Protein AF-A0A7L8G872-F1 (afdb_monomer_lite)

Sequence (44 aa):
TMLRECARYEALAKIMLHSDYFFNFFNYVEVSTFDIASDAFSTF

Organism: NCBI:txid2773441

Radius of gyration: 10.71 Å; chains: 1; bounding box: 20×19×26 Å

Structure (mmCIF, N/CA/C/O backbone):
data_AF-A0A7L8G872-F1
#
_entry.id   AF-A0A7L8G872-F1
#
loop_
_atom_site.group_PDB
_atom_site.id
_atom_site.type_symbol
_atom_site.label_atom_id
_atom_site.label_alt_id
_atom_site.label_comp_id
_atom_site.label_asym_id
_atom_site.label_entity_id
_atom_site.label_seq_id
_atom_site.pdbx_PDB_ins_code
_atom_site.Cartn_x
_atom_site.Cartn_y
_atom_site.Cartn_z
_atom_site.occupancy
_atom_site.B_iso_or_equiv
_atom_site.auth_seq_id
_atom_site.auth_comp_id
_atom_site.auth_asym_id
_atom_site.auth_atom_id
_atom_site.pdbx_PDB_model_num
ATOM 1 N N . THR A 1 1 ? -5.734 2.875 -6.368 1.00 76.75 1 THR A N 1
ATOM 2 C CA . THR A 1 1 ? -6.584 3.911 -5.719 1.00 76.75 1 THR A CA 1
ATOM 3 C C . THR A 1 1 ? -7.524 3.385 -4.632 1.00 76.75 1 THR A C 1
ATOM 5 O O . THR A 1 1 ? -7.595 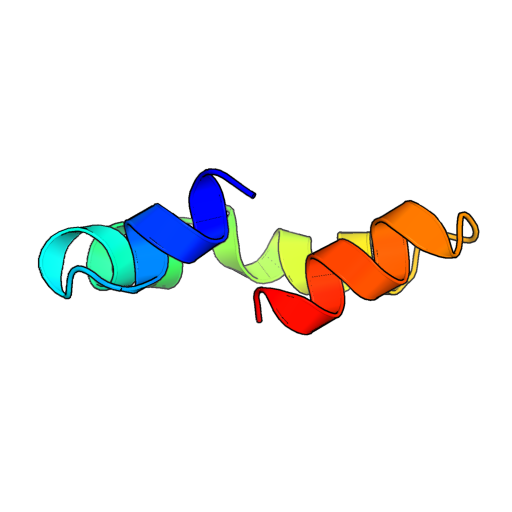4.038 -3.609 1.00 76.75 1 THR A O 1
ATOM 8 N N . MET A 1 2 ? -8.188 2.224 -4.736 1.00 94.25 2 MET A N 1
ATOM 9 C CA . MET A 1 2 ? -9.065 1.732 -3.642 1.00 94.25 2 MET A CA 1
ATOM 10 C C . MET A 1 2 ? -8.319 1.302 -2.363 1.00 94.25 2 MET A C 1
ATOM 12 O O . MET A 1 2 ? -8.705 1.702 -1.272 1.00 94.25 2 MET A O 1
ATOM 16 N N . LEU A 1 3 ? -7.216 0.549 -2.488 1.00 93.06 3 LEU A N 1
ATOM 17 C CA . LEU A 1 3 ? -6.435 0.078 -1.329 1.00 93.06 3 LEU A CA 1
ATOM 18 C C . LEU A 1 3 ? -5.870 1.224 -0.476 1.00 93.06 3 LEU A C 1
ATOM 20 O O . LEU A 1 3 ? -5.892 1.139 0.747 1.00 93.06 3 LEU A O 1
ATOM 24 N N . ARG A 1 4 ? -5.430 2.319 -1.108 1.00 93.88 4 ARG A N 1
ATOM 25 C CA . ARG A 1 4 ? -4.952 3.519 -0.399 1.00 93.88 4 ARG A CA 1
ATOM 26 C C . ARG A 1 4 ? -6.057 4.230 0.375 1.00 93.88 4 ARG A C 1
ATOM 28 O O . ARG A 1 4 ? -5.795 4.731 1.459 1.00 93.88 4 ARG A O 1
ATOM 35 N N . GLU A 1 5 ? -7.284 4.247 -0.141 1.00 95.69 5 GLU A N 1
ATOM 36 C CA . GLU A 1 5 ? -8.427 4.774 0.613 1.00 95.69 5 GLU A CA 1
ATOM 37 C C . GLU A 1 5 ? -8.791 3.853 1.782 1.00 95.69 5 GLU A C 1
ATOM 39 O O . GLU A 1 5 ? -9.017 4.336 2.886 1.00 95.69 5 GLU A O 1
ATOM 44 N N . CYS A 1 6 ? -8.763 2.529 1.590 1.00 94.75 6 CYS A N 1
ATOM 45 C CA . CYS A 1 6 ? -8.943 1.572 2.685 1.00 94.75 6 CYS A CA 1
ATOM 46 C C . CYS A 1 6 ? -7.892 1.765 3.790 1.00 94.75 6 CYS A C 1
ATOM 48 O O . CYS A 1 6 ? -8.246 1.767 4.965 1.00 94.75 6 CYS A O 1
ATOM 50 N N . ALA A 1 7 ? -6.629 2.004 3.426 1.00 94.38 7 ALA A N 1
ATOM 51 C CA . ALA A 1 7 ? -5.537 2.226 4.373 1.00 94.38 7 ALA A CA 1
ATOM 52 C C . ALA A 1 7 ? -5.715 3.481 5.255 1.00 94.38 7 ALA A C 1
ATOM 54 O O . ALA A 1 7 ? -5.077 3.583 6.300 1.00 94.38 7 ALA A O 1
ATOM 55 N N . ARG A 1 8 ? -6.609 4.417 4.895 1.00 95.50 8 ARG A N 1
ATOM 56 C CA . ARG A 1 8 ? -6.950 5.580 5.739 1.00 95.50 8 ARG A CA 1
ATOM 57 C C . ARG A 1 8 ? -7.801 5.217 6.958 1.00 95.50 8 ARG A C 1
ATOM 59 O O . ARG A 1 8 ? -7.912 6.022 7.878 1.00 95.50 8 ARG A O 1
ATOM 66 N N . TYR A 1 9 ? -8.405 4.029 6.974 1.00 97.69 9 TYR A N 1
ATOM 67 C CA . TYR A 1 9 ? -9.207 3.535 8.088 1.00 97.69 9 TYR A CA 1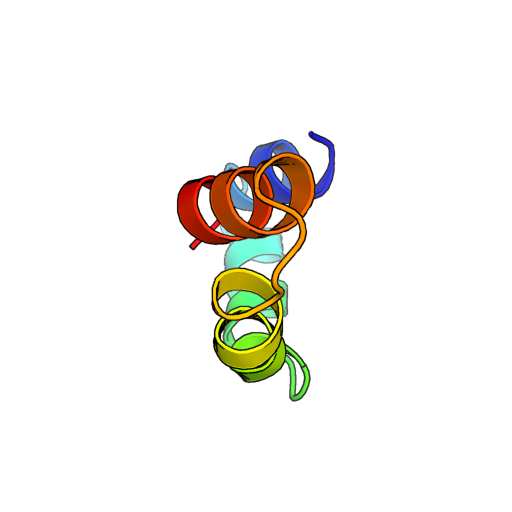
ATOM 68 C C . TYR A 1 9 ? -8.400 2.520 8.897 1.00 97.69 9 TYR A C 1
ATOM 70 O O . TYR A 1 9 ? -8.043 1.460 8.385 1.00 97.69 9 TYR A O 1
ATOM 78 N N . GLU A 1 10 ? -8.166 2.805 10.180 1.00 97.88 10 GLU A N 1
ATOM 79 C CA . GLU A 1 10 ? -7.303 1.998 11.062 1.00 97.88 10 GLU A CA 1
ATOM 80 C C . GLU A 1 10 ? -7.639 0.497 11.036 1.00 97.88 10 GLU A C 1
ATOM 82 O O . GLU A 1 10 ? -6.751 -0.340 10.880 1.00 97.88 10 GLU A O 1
ATOM 87 N N . ALA A 1 11 ? -8.925 0.144 11.131 1.00 98.12 11 ALA A N 1
ATOM 88 C CA . ALA A 1 11 ? -9.360 -1.252 11.130 1.00 98.12 11 ALA A CA 1
ATOM 89 C C . ALA A 1 11 ? -8.973 -1.990 9.836 1.00 98.12 11 ALA A C 1
ATOM 91 O O . ALA A 1 11 ? -8.552 -3.145 9.883 1.00 98.12 11 ALA A O 1
ATOM 92 N N . LEU A 1 12 ? -9.079 -1.320 8.686 1.00 97.38 12 LEU A N 1
ATOM 93 C CA . LEU A 1 12 ? -8.729 -1.892 7.386 1.00 97.38 12 LEU A CA 1
ATOM 94 C C . LEU A 1 12 ? -7.211 -1.947 7.197 1.00 97.38 12 LEU A C 1
ATOM 96 O O . LEU A 1 12 ? -6.696 -2.969 6.750 1.00 97.38 12 LEU A O 1
ATOM 100 N N . ALA A 1 13 ? -6.489 -0.903 7.609 1.00 96.56 13 ALA A N 1
ATOM 101 C CA . ALA A 1 13 ? -5.029 -0.886 7.591 1.00 96.56 13 ALA A CA 1
ATOM 102 C C . ALA A 1 13 ? -4.443 -2.033 8.429 1.00 96.56 13 ALA A C 1
ATOM 104 O O . ALA A 1 13 ? -3.531 -2.725 7.984 1.00 96.56 13 ALA A O 1
ATOM 105 N N . LYS A 1 14 ? -5.023 -2.304 9.605 1.00 97.88 14 LYS A N 1
ATOM 106 C CA . LYS A 1 14 ? -4.621 -3.420 10.469 1.00 97.88 14 LYS A CA 1
ATOM 107 C C . LYS A 1 14 ? -4.831 -4.780 9.797 1.00 97.88 14 LYS A C 1
ATOM 109 O O . LYS A 1 14 ? -3.959 -5.639 9.888 1.00 97.88 14 LYS A O 1
ATOM 114 N N . ILE A 1 15 ? -5.948 -4.969 9.091 1.00 97.50 15 ILE A N 1
ATOM 115 C CA . ILE A 1 15 ? -6.200 -6.190 8.308 1.00 97.50 15 ILE A CA 1
ATOM 116 C C . ILE A 1 15 ? -5.162 -6.333 7.189 1.00 97.50 15 ILE A C 1
ATOM 118 O O . ILE A 1 15 ? -4.614 -7.415 7.001 1.00 97.50 15 ILE A O 1
ATOM 122 N N . MET A 1 16 ? -4.865 -5.250 6.467 1.00 95.19 16 MET A N 1
ATOM 123 C CA . MET A 1 16 ? -3.876 -5.256 5.386 1.00 95.19 16 MET A CA 1
ATOM 124 C C . MET A 1 16 ? -2.466 -5.574 5.896 1.00 95.19 16 MET A C 1
ATOM 126 O O . MET A 1 16 ? -1.780 -6.387 5.286 1.00 95.19 16 MET A O 1
ATOM 130 N N . LEU A 1 17 ? -2.057 -4.978 7.020 1.00 96.06 17 LEU A N 1
ATOM 131 C CA . LEU A 1 17 ? -0.722 -5.135 7.605 1.00 96.06 17 LEU A CA 1
ATOM 132 C C . LEU A 1 17 ? -0.475 -6.540 8.174 1.00 96.06 17 LEU A C 1
ATOM 134 O O . LEU A 1 17 ? 0.646 -7.036 8.124 1.00 96.06 17 LEU A O 1
ATOM 138 N N . HIS A 1 18 ? -1.511 -7.182 8.719 1.00 97.31 18 HIS A N 1
ATOM 139 C CA . HIS A 1 18 ? -1.418 -8.529 9.297 1.00 97.31 18 HIS A CA 1
ATOM 140 C C . HIS A 1 18 ? -1.828 -9.649 8.335 1.00 97.31 18 HIS A C 1
ATOM 142 O O . HIS A 1 18 ? -1.862 -10.812 8.728 1.00 97.31 18 HIS A O 1
ATOM 148 N N . SER A 1 19 ? -2.158 -9.311 7.093 1.00 96.81 19 SER A N 1
ATOM 149 C CA . SER A 1 19 ? -2.440 -10.285 6.047 1.00 96.81 19 SER A CA 1
ATOM 150 C C . SER A 1 19 ? -1.161 -11.009 5.628 1.00 96.81 19 SER A C 1
ATOM 152 O O . SER A 1 19 ? -0.123 -10.372 5.438 1.00 96.81 19 SER A O 1
ATOM 154 N N . ASP A 1 20 ? -1.254 -12.312 5.355 1.00 97.62 20 ASP A N 1
ATOM 155 C CA . ASP A 1 20 ? -0.149 -13.100 4.782 1.00 97.62 20 ASP A CA 1
ATOM 156 C C . ASP A 1 20 ? 0.342 -12.532 3.435 1.00 97.62 20 ASP A C 1
ATOM 158 O O . ASP A 1 20 ? 1.462 -12.790 3.000 1.00 97.62 20 ASP A O 1
ATOM 162 N N . TYR A 1 21 ? -0.488 -11.716 2.777 1.00 95.12 21 TYR A N 1
ATOM 163 C CA . TYR A 1 21 ? -0.177 -11.073 1.505 1.00 95.12 21 TYR A CA 1
ATOM 164 C C . TYR A 1 21 ? 0.569 -9.740 1.638 1.00 95.12 21 TYR A C 1
ATOM 166 O O . TYR A 1 21 ? 0.959 -9.187 0.610 1.00 95.12 21 TYR A O 1
ATOM 174 N N . PHE A 1 22 ? 0.771 -9.195 2.844 1.00 95.31 22 PHE A N 1
ATOM 175 C CA . PHE A 1 22 ? 1.379 -7.867 3.019 1.00 95.31 22 PHE A CA 1
ATOM 176 C C . PHE A 1 22 ? 2.754 -7.768 2.344 1.00 95.31 22 PHE A C 1
ATOM 178 O O . PHE A 1 22 ? 3.036 -6.825 1.607 1.00 95.31 22 PHE A O 1
ATOM 185 N N . PHE A 1 23 ? 3.588 -8.795 2.499 1.00 94.81 23 PHE A N 1
ATOM 186 C CA . PHE A 1 23 ? 4.929 -8.809 1.919 1.00 94.81 23 PHE A CA 1
ATOM 187 C C . PHE A 1 23 ? 4.949 -8.929 0.388 1.00 94.81 23 PHE A C 1
ATOM 189 O O . PHE A 1 23 ? 5.984 -8.672 -0.223 1.00 94.81 23 PHE A O 1
ATOM 196 N N . ASN A 1 24 ? 3.818 -9.213 -0.270 1.00 94.94 24 ASN A N 1
ATOM 197 C CA . ASN A 1 24 ? 3.757 -9.167 -1.732 1.00 94.94 24 ASN A CA 1
ATOM 198 C C . ASN A 1 24 ? 3.972 -7.754 -2.282 1.00 94.94 24 ASN A C 1
ATOM 200 O O . ASN A 1 24 ? 4.376 -7.630 -3.436 1.00 94.94 24 ASN A O 1
ATOM 204 N N . PHE A 1 25 ? 3.773 -6.700 -1.478 1.00 93.38 25 PHE A N 1
ATOM 205 C CA . PHE A 1 25 ? 4.132 -5.338 -1.878 1.00 93.38 25 PHE A CA 1
ATOM 206 C C . PHE A 1 25 ? 5.602 -5.220 -2.294 1.00 93.38 25 PHE A C 1
ATOM 208 O O . PHE A 1 25 ? 5.872 -4.523 -3.265 1.00 93.38 25 PHE A O 1
ATOM 215 N N . PHE A 1 26 ? 6.523 -5.966 -1.670 1.00 94.25 26 PHE A N 1
ATOM 216 C CA . PHE A 1 26 ? 7.931 -5.993 -2.086 1.00 94.25 26 PHE A CA 1
ATOM 217 C C . PHE A 1 26 ? 8.108 -6.554 -3.502 1.00 94.25 26 PHE A C 1
ATOM 219 O O . PHE A 1 26 ? 8.845 -5.992 -4.303 1.00 94.25 26 PHE A O 1
ATOM 226 N N . ASN A 1 27 ? 7.346 -7.587 -3.863 1.00 95.62 27 ASN A N 1
ATOM 227 C CA . ASN A 1 27 ? 7.358 -8.103 -5.231 1.00 95.62 27 ASN A CA 1
ATOM 228 C C . ASN A 1 27 ? 6.753 -7.090 -6.216 1.00 95.62 27 ASN A C 1
ATOM 230 O O . ASN A 1 27 ? 7.226 -6.957 -7.341 1.00 95.62 27 ASN A O 1
ATOM 234 N N . TYR A 1 28 ? 5.707 -6.364 -5.805 1.00 94.62 28 TYR A N 1
ATOM 235 C CA . TYR A 1 28 ? 5.037 -5.386 -6.663 1.00 94.62 28 TYR A CA 1
ATOM 236 C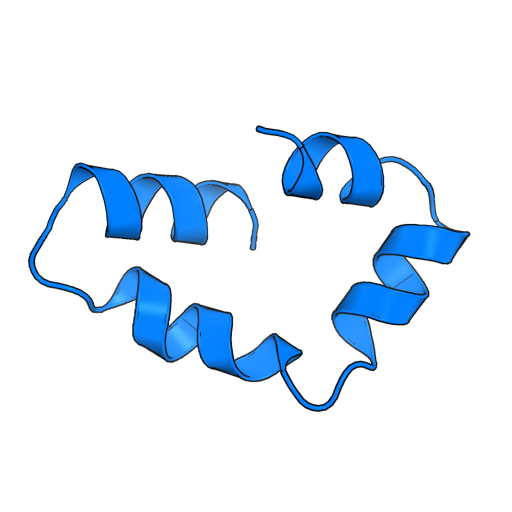 C . TYR A 1 28 ? 5.856 -4.116 -6.900 1.00 94.62 28 TYR A C 1
ATOM 238 O O . TYR A 1 28 ? 5.723 -3.533 -7.969 1.00 94.62 28 TYR A O 1
ATOM 246 N N . VAL A 1 29 ? 6.711 -3.691 -5.965 1.00 95.12 29 VAL A N 1
ATOM 247 C CA . VAL A 1 29 ? 7.607 -2.536 -6.182 1.00 95.12 29 VAL A CA 1
ATOM 248 C C . VAL A 1 29 ? 8.799 -2.867 -7.083 1.00 95.12 29 VAL A C 1
ATOM 250 O O . VAL A 1 29 ? 9.405 -1.957 -7.640 1.00 95.12 29 VAL A O 1
ATOM 253 N N . GLU A 1 30 ? 9.119 -4.150 -7.260 1.00 94.62 30 GLU A N 1
ATOM 254 C CA . GLU A 1 30 ? 10.235 -4.615 -8.096 1.00 94.62 30 GLU A CA 1
ATOM 255 C C . GLU A 1 30 ? 9.832 -4.944 -9.544 1.00 94.62 30 GLU A C 1
ATOM 257 O O . GLU A 1 30 ? 10.688 -5.273 -10.370 1.00 94.62 30 GLU A O 1
ATOM 262 N N . VAL A 1 31 ? 8.544 -4.860 -9.894 1.00 95.62 31 VAL A N 1
ATOM 263 C CA . VAL A 1 31 ? 8.106 -5.139 -11.269 1.00 95.62 31 VAL A CA 1
ATOM 264 C C . VAL A 1 31 ? 8.678 -4.113 -12.252 1.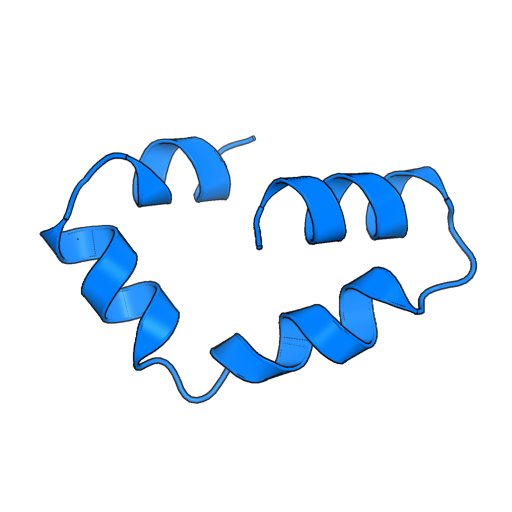00 95.62 31 VAL A C 1
ATOM 266 O O . VAL A 1 31 ? 8.766 -2.921 -11.973 1.00 95.62 31 VAL A O 1
ATOM 269 N N . SER A 1 32 ? 9.017 -4.563 -13.461 1.00 95.56 32 SER A N 1
ATOM 270 C CA . SER A 1 32 ? 9.612 -3.707 -14.500 1.00 95.56 32 SER A CA 1
ATOM 271 C C . SER A 1 32 ? 8.641 -2.673 -15.086 1.00 95.56 32 SER A C 1
ATOM 273 O O . SER A 1 32 ? 9.061 -1.733 -15.762 1.00 95.56 32 SER A O 1
ATOM 275 N N . THR A 1 33 ? 7.337 -2.825 -14.838 1.00 97.38 33 THR A N 1
ATOM 276 C CA . THR A 1 33 ? 6.316 -1.853 -15.236 1.00 97.38 33 THR A CA 1
ATOM 277 C C . THR A 1 33 ? 6.272 -0.698 -14.239 1.00 97.38 33 THR A C 1
ATOM 279 O O . THR A 1 33 ? 5.700 -0.823 -13.158 1.00 97.38 33 THR A O 1
ATOM 282 N N . PHE A 1 34 ? 6.837 0.444 -14.633 1.00 95.12 34 PHE A N 1
ATOM 283 C CA . PHE A 1 34 ? 6.960 1.639 -13.792 1.00 95.12 34 PHE A CA 1
ATOM 284 C C . PHE A 1 34 ? 5.643 2.083 -13.134 1.00 95.12 34 PHE A C 1
ATOM 286 O O . PHE A 1 34 ? 5.624 2.389 -11.942 1.00 95.12 34 PHE A O 1
ATOM 293 N N . ASP A 1 35 ? 4.534 2.080 -13.876 1.00 96.25 35 ASP A N 1
ATOM 294 C CA . ASP A 1 35 ? 3.235 2.528 -13.354 1.00 96.25 35 ASP A CA 1
ATOM 295 C C . ASP A 1 35 ? 2.748 1.649 -12.194 1.00 96.25 35 ASP A C 1
ATOM 297 O O . ASP A 1 35 ? 2.210 2.146 -11.208 1.00 96.25 35 ASP A O 1
ATOM 301 N N . ILE A 1 36 ? 2.983 0.337 -12.280 1.00 93.31 36 ILE A N 1
ATOM 302 C CA . ILE A 1 36 ? 2.588 -0.620 -11.241 1.00 93.31 36 ILE A CA 1
ATOM 303 C C . ILE A 1 36 ? 3.534 -0.508 -10.044 1.00 93.31 36 ILE A C 1
ATOM 305 O O . ILE A 1 36 ? 3.072 -0.411 -8.908 1.00 93.31 36 ILE A O 1
ATOM 309 N N . ALA A 1 37 ? 4.845 -0.468 -10.295 1.00 95.75 37 ALA A N 1
ATOM 310 C CA . ALA A 1 37 ? 5.853 -0.350 -9.246 1.00 95.75 37 ALA A CA 1
ATOM 311 C C . ALA A 1 37 ? 5.681 0.936 -8.419 1.00 95.75 37 ALA A C 1
ATOM 313 O O . ALA A 1 37 ? 5.696 0.898 -7.188 1.00 95.75 37 ALA A O 1
ATOM 314 N N . SER A 1 38 ? 5.453 2.073 -9.084 1.00 95.19 38 SER A N 1
ATOM 315 C CA . SER A 1 38 ? 5.239 3.367 -8.423 1.00 95.19 38 SER A CA 1
ATOM 316 C C . SER A 1 38 ? 3.907 3.447 -7.663 1.00 95.19 38 SER A C 1
ATOM 318 O O . SER A 1 38 ? 3.860 4.052 -6.585 1.00 95.19 38 SER A O 1
ATOM 320 N N . ASP A 1 39 ? 2.834 2.808 -8.153 1.00 94.94 39 ASP A N 1
ATOM 321 C CA . ASP A 1 39 ? 1.551 2.722 -7.435 1.00 94.94 39 ASP A CA 1
ATOM 322 C C . ASP A 1 39 ? 1.650 1.842 -6.180 1.00 94.94 39 ASP A C 1
ATOM 324 O O . ASP A 1 39 ? 1.153 2.225 -5.114 1.00 94.94 39 ASP A O 1
ATOM 328 N N . ALA A 1 40 ? 2.341 0.700 -6.283 1.00 94.38 40 ALA A N 1
ATOM 329 C CA . ALA A 1 40 ? 2.622 -0.181 -5.153 1.00 94.38 40 ALA A CA 1
ATOM 330 C C . ALA A 1 40 ? 3.462 0.536 -4.087 1.00 94.38 40 ALA A C 1
ATOM 332 O O . ALA A 1 40 ? 3.098 0.515 -2.912 1.00 94.38 40 A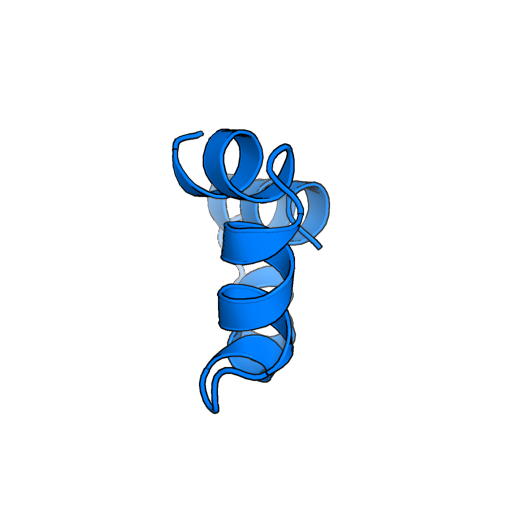LA A O 1
ATOM 333 N N . PHE A 1 41 ? 4.516 1.246 -4.503 1.00 92.94 41 PHE A N 1
ATOM 334 C CA . PHE A 1 41 ? 5.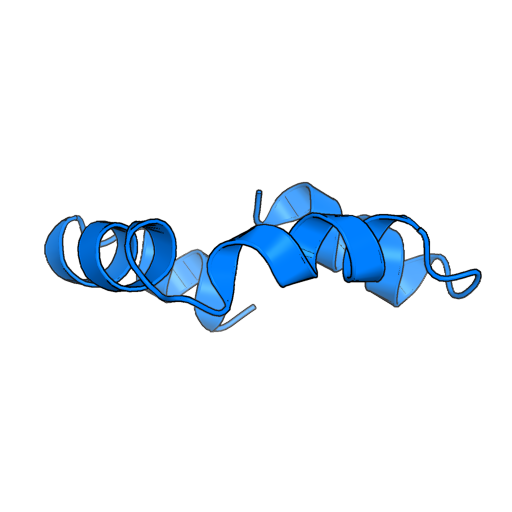383 2.000 -3.595 1.00 92.94 41 PHE A CA 1
ATOM 335 C C . PHE A 1 41 ? 4.633 3.123 -2.877 1.00 92.94 41 PHE A C 1
ATOM 337 O O . PHE A 1 41 ? 4.847 3.355 -1.700 1.00 92.94 41 PHE A O 1
ATOM 344 N N . SER A 1 42 ? 3.705 3.794 -3.561 1.00 91.81 42 SER A N 1
ATOM 345 C CA . SER A 1 42 ? 2.890 4.858 -2.961 1.00 91.81 42 SER A CA 1
ATOM 346 C C . SER A 1 42 ? 1.809 4.351 -1.992 1.00 91.81 42 SER A C 1
ATOM 348 O O . SER A 1 42 ? 1.071 5.162 -1.429 1.00 91.81 42 SER A O 1
ATOM 350 N N . THR A 1 43 ? 1.613 3.033 -1.905 1.00 87.75 43 THR A N 1
ATOM 351 C CA . THR A 1 43 ? 0.627 2.385 -1.027 1.00 87.75 43 THR A CA 1
ATOM 352 C C . THR A 1 43 ? 1.277 1.775 0.216 1.00 87.75 43 THR A C 1
ATOM 354 O O . THR A 1 43 ? 0.589 1.626 1.226 1.00 87.75 43 THR A O 1
ATOM 357 N N . PHE A 1 44 ? 2.563 1.425 0.128 1.00 81.81 44 PHE A N 1
ATOM 358 C CA . PHE A 1 44 ? 3.405 1.037 1.257 1.00 81.81 44 PHE A CA 1
ATOM 359 C C . PHE A 1 44 ? 3.739 2.257 2.128 1.00 81.81 44 PHE A C 1
ATOM 361 O O . PHE A 1 44 ? 3.715 2.105 3.369 1.00 81.81 44 PHE A O 1
#

pLDDT: mean 94.54, std 3.85, range [76.75, 98.12]

Secondary structure (DSSP, 8-state):
-HHHHHTTSHHHHHHHHTSTTTTHHHHHHT-S-HHHHHHHHTT-

Foldseek 3Di:
DVLQVLCVDPVSVVCCCPDPCVCCLVVQLPDPPPVRNVVSVVND

InterPro domains:
  IPR011989 Armadillo-like helical [G3DSA:1.25.10.10] (1-44)
  IPR013878 Mo25-like [PF08569] (1-44)
  IPR013878 Mo25-like [PTHR10182] (1-44)
  IPR016024 Armadillo-type fold [SSF48371] (1-44)